Protein AF-A0A6B3IB93-F1 (afdb_monomer)

Radius of gyration: 15.42 Å; Cα contacts (8 Å, |Δi|>4): 67; chains: 1; bounding box: 41×25×35 Å

pLDDT: mean 91.13, std 7.16, range [58.69, 98.19]

Sequence (84 aa):
TLDAAIGAGPDHVSAYALIVEEGTQLARRIRRGEIPMTDDDAHADRYLIADEAFAAAGFDWYEVSNWATTEAGRCLHNELYWRG

Nearest PDB structures (foldseek):
  6cca-assembly1_A  TM=3.191E-01  e=1.874E+00  Sorangium cellulosum

Foldseek 3Di:
DLCVVLVVPAQKFFADDDDDDPPDPVNVCCVVVVDPDDDPVNVVVVVVVNCVSVVVSQWDDPDPRMTGNDPVRDDPVVVVVVVD

Secondary structure (DSSP, 8-state):
-HHHHHHT--SEEE--PPP--TTSHHHHHHHTTSSPPPPHHHHHHHHHHHHHHHHHTT-EEEETTEEESSGGGS-HHHHHHHH-

Solvent-accessible surface area (backbone atoms only — not comparable to full-atom values): 5196 Å² total; per-residue (Å²): 106,72,69,59,55,59,72,68,65,65,47,52,50,76,60,76,82,86,79,80,53,83,90,37,73,63,41,53,37,33,76,70,66,78,38,82,80,82,52,71,67,63,47,52,54,49,49,53,54,48,50,56,54,38,44,77,72,54,27,45,81,79,50,94,50,33,33,18,58,43,83,87,38,51,58,63,78,65,54,50,78,76,68,117

Structure (mmCIF, N/CA/C/O backbone):
data_AF-A0A6B3IB93-F1
#
_entry.id   AF-A0A6B3IB93-F1
#
loop_
_atom_site.group_PDB
_atom_site.id
_atom_site.type_symbol
_atom_site.label_atom_id
_atom_site.label_alt_id
_atom_site.label_comp_id
_atom_site.label_asym_id
_atom_site.label_entity_id
_atom_site.label_seq_id
_atom_site.pdbx_PDB_ins_code
_atom_site.Cartn_x
_atom_site.Cartn_y
_atom_site.Cartn_z
_atom_site.occupancy
_atom_site.B_iso_or_equiv
_atom_site.auth_seq_id
_atom_site.auth_comp_id
_atom_site.auth_asym_id
_atom_site.auth_atom_id
_atom_site.pdbx_PDB_model_num
ATOM 1 N N . THR A 1 1 ? -10.800 -1.018 -5.151 1.00 90.50 1 THR A N 1
ATOM 2 C CA . THR A 1 1 ? -10.427 -2.402 -4.782 1.00 90.50 1 THR A CA 1
ATOM 3 C C . THR A 1 1 ? -9.077 -2.708 -5.401 1.00 90.50 1 THR A C 1
ATOM 5 O O . THR A 1 1 ? -8.644 -1.913 -6.231 1.00 90.50 1 THR A O 1
ATOM 8 N N . LEU A 1 2 ? -8.414 -3.801 -5.012 1.00 94.69 2 LEU A N 1
ATOM 9 C CA . LEU A 1 2 ? -7.103 -4.169 -5.568 1.00 94.69 2 LEU A CA 1
ATOM 10 C C . LEU A 1 2 ? -7.180 -4.375 -7.089 1.00 94.69 2 LEU A C 1
ATOM 12 O O . LEU A 1 2 ? -6.448 -3.717 -7.817 1.00 94.69 2 LEU A O 1
ATOM 16 N N . ASP A 1 3 ? -8.171 -5.129 -7.573 1.00 95.62 3 ASP A N 1
ATOM 17 C CA . ASP A 1 3 ? -8.382 -5.352 -9.015 1.00 95.62 3 ASP A CA 1
ATOM 18 C C . ASP A 1 3 ? -8.553 -4.057 -9.813 1.00 95.62 3 ASP A C 1
ATOM 20 O O . ASP A 1 3 ? -8.027 -3.920 -10.912 1.00 95.62 3 ASP A O 1
ATOM 24 N N . ALA A 1 4 ? -9.281 -3.081 -9.261 1.00 96.38 4 ALA A N 1
ATOM 25 C CA . ALA A 1 4 ? -9.479 -1.796 -9.923 1.00 96.38 4 ALA A CA 1
ATOM 26 C C . ALA A 1 4 ? -8.190 -0.960 -9.950 1.00 96.38 4 ALA A C 1
ATOM 28 O O . ALA A 1 4 ? -7.945 -0.261 -10.928 1.00 96.38 4 ALA A O 1
ATOM 29 N N . ALA A 1 5 ? -7.378 -1.027 -8.888 1.00 95.88 5 ALA A N 1
ATOM 30 C CA . ALA A 1 5 ? -6.084 -0.352 -8.841 1.00 95.88 5 ALA A CA 1
ATOM 31 C C . ALA A 1 5 ? -5.107 -0.975 -9.848 1.00 95.88 5 ALA A C 1
ATOM 33 O O . ALA A 1 5 ? -4.509 -0.250 -10.634 1.00 95.88 5 ALA A O 1
ATOM 34 N N . ILE A 1 6 ? -5.021 -2.307 -9.891 1.00 96.50 6 ILE A N 1
ATOM 35 C CA . ILE A 1 6 ? -4.206 -3.053 -10.861 1.00 96.50 6 ILE A CA 1
ATOM 36 C C . ILE A 1 6 ? -4.681 -2.766 -12.292 1.00 96.50 6 ILE A C 1
ATOM 38 O O . ILE A 1 6 ? -3.885 -2.428 -13.164 1.00 96.50 6 ILE A O 1
ATOM 42 N N . GLY A 1 7 ? -5.993 -2.833 -12.535 1.00 97.00 7 GLY A N 1
ATOM 43 C CA . GLY A 1 7 ? -6.595 -2.611 -13.851 1.00 97.00 7 GLY A CA 1
ATOM 44 C C . GLY A 1 7 ? -6.437 -1.187 -14.394 1.00 97.00 7 GLY A C 1
ATOM 45 O O . GLY A 1 7 ? -6.601 -0.983 -15.595 1.00 97.00 7 GLY A O 1
ATOM 46 N N . ALA A 1 8 ? -6.092 -0.210 -13.549 1.00 97.06 8 ALA A N 1
ATOM 47 C CA . ALA A 1 8 ? -5.753 1.143 -13.987 1.00 97.06 8 ALA A CA 1
ATOM 48 C C . ALA A 1 8 ? -4.359 1.235 -14.646 1.00 97.06 8 ALA A C 1
ATOM 50 O O . ALA A 1 8 ? -4.037 2.268 -15.230 1.00 97.06 8 ALA A O 1
ATOM 51 N N . GLY A 1 9 ? -3.555 0.169 -14.574 1.00 95.06 9 GLY A N 1
ATOM 52 C CA . GLY A 1 9 ? -2.226 0.075 -15.177 1.00 95.06 9 GLY A CA 1
ATOM 53 C C . GLY A 1 9 ? -1.138 0.972 -14.570 1.00 95.06 9 GLY A C 1
ATOM 54 O O . GLY A 1 9 ? -0.326 1.479 -15.346 1.00 95.06 9 GLY A O 1
ATOM 55 N N . PRO A 1 10 ? -1.093 1.218 -13.243 1.00 96.94 10 PRO A N 1
ATOM 56 C CA . PRO A 1 10 ? 0.020 1.949 -12.654 1.00 96.94 10 PRO A CA 1
ATOM 57 C C . PRO A 1 10 ? 1.303 1.105 -12.667 1.00 96.94 10 PRO A C 1
ATOM 59 O O . PRO A 1 10 ? 1.261 -0.124 -12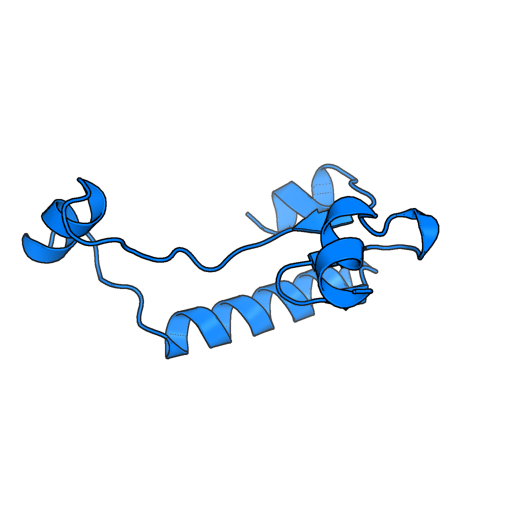.638 1.00 96.94 10 PRO A O 1
ATOM 62 N N . ASP A 1 11 ? 2.450 1.773 -12.646 1.00 96.44 11 ASP A N 1
ATOM 63 C CA . ASP A 1 11 ? 3.763 1.167 -12.399 1.00 96.44 11 ASP A CA 1
ATOM 64 C C . ASP A 1 11 ? 4.127 1.118 -10.902 1.00 96.44 11 ASP A C 1
ATOM 66 O O . ASP A 1 11 ? 5.024 0.365 -10.515 1.00 96.44 11 ASP A O 1
ATOM 70 N N . HIS A 1 12 ? 3.391 1.863 -10.068 1.00 97.56 12 HIS A N 1
ATOM 71 C CA . HIS A 1 12 ? 3.549 1.967 -8.616 1.00 97.56 12 HIS A CA 1
ATOM 72 C C . HIS A 1 12 ? 2.205 2.048 -7.885 1.00 97.56 12 HIS A C 1
ATOM 74 O O . HIS A 1 12 ? 1.301 2.779 -8.296 1.00 97.56 12 HIS A O 1
ATOM 80 N N . VAL A 1 13 ? 2.087 1.354 -6.752 1.00 97.50 13 VAL A N 1
ATOM 81 C CA . VAL A 1 13 ? 0.922 1.421 -5.862 1.00 97.50 13 VAL A CA 1
ATOM 82 C C . VAL A 1 13 ? 1.369 1.575 -4.411 1.00 97.50 13 VAL A C 1
ATOM 84 O O . VAL A 1 13 ? 2.200 0.818 -3.916 1.00 97.50 13 VAL A O 1
ATOM 87 N N . SER A 1 14 ? 0.747 2.523 -3.704 1.00 95.75 14 SER A N 1
ATOM 88 C CA . SER A 1 14 ? 0.835 2.637 -2.246 1.00 95.75 14 SER A CA 1
ATOM 89 C C . SER A 1 14 ? -0.495 2.241 -1.599 1.00 95.75 14 SER A C 1
ATOM 91 O O . SER A 1 14 ? -1.546 2.757 -1.989 1.00 95.75 14 SER A O 1
ATOM 93 N N . ALA A 1 15 ? -0.470 1.366 -0.594 1.00 94.50 15 ALA A N 1
ATOM 94 C CA . ALA A 1 15 ? -1.656 0.949 0.157 1.00 94.50 15 ALA A CA 1
ATOM 95 C C . ALA A 1 15 ? -1.383 0.967 1.664 1.00 94.50 15 ALA A C 1
ATOM 97 O O . ALA A 1 15 ? -0.527 0.240 2.155 1.00 94.50 15 ALA A O 1
ATOM 98 N N . TYR A 1 16 ? -2.140 1.790 2.394 1.00 91.19 16 TYR A N 1
ATOM 99 C CA . TYR A 1 16 ? -1.916 2.058 3.814 1.00 91.19 16 TYR A CA 1
ATOM 100 C C . TYR A 1 16 ? -3.004 1.441 4.689 1.00 91.19 16 TYR A C 1
ATOM 102 O O . TYR A 1 16 ? -4.199 1.526 4.384 1.00 91.19 16 TYR A O 1
ATOM 110 N N . ALA A 1 17 ? -2.593 0.895 5.833 1.00 88.38 17 ALA A N 1
ATOM 111 C CA . ALA A 1 17 ? -3.518 0.606 6.917 1.00 88.38 17 ALA A CA 1
ATOM 112 C C . ALA A 1 17 ? -4.132 1.912 7.437 1.00 88.38 17 ALA A C 1
ATOM 114 O O . ALA A 1 17 ? -3.438 2.893 7.703 1.00 88.38 17 ALA A O 1
ATOM 115 N N . LEU A 1 18 ? -5.457 1.917 7.576 1.00 87.69 18 LEU A N 1
ATOM 116 C CA . LEU A 1 18 ? -6.174 3.039 8.159 1.00 87.69 18 LEU A CA 1
ATOM 117 C C . LEU A 1 18 ? -5.946 3.071 9.670 1.00 87.69 18 LEU A C 1
ATOM 119 O O . LEU A 1 18 ? -6.395 2.171 10.372 1.00 87.69 18 LEU A O 1
ATOM 123 N N . ILE A 1 19 ? -5.338 4.145 10.159 1.00 85.88 19 ILE A N 1
ATOM 124 C CA . ILE A 1 19 ? -5.224 4.429 11.590 1.00 85.88 19 ILE A CA 1
ATOM 125 C C . ILE A 1 19 ? -6.405 5.314 12.000 1.00 85.88 19 ILE A C 1
ATOM 127 O O . ILE A 1 19 ? -6.688 6.335 11.366 1.00 85.88 19 ILE A O 1
ATOM 131 N N . VAL A 1 20 ? -7.128 4.912 13.046 1.00 86.69 20 VAL A N 1
ATOM 132 C CA . VAL A 1 20 ? -8.259 5.681 13.579 1.00 86.69 20 VAL A CA 1
ATOM 133 C C . VAL A 1 20 ? -7.769 6.590 14.698 1.00 86.69 20 VAL A C 1
ATOM 135 O O . VAL A 1 20 ? -7.564 6.152 15.824 1.00 86.69 20 VAL A O 1
ATOM 138 N N . GLU A 1 21 ? -7.644 7.876 14.392 1.00 89.56 21 GLU A N 1
ATOM 139 C CA . GLU A 1 21 ? -7.266 8.886 15.380 1.00 89.56 21 GLU A CA 1
ATOM 140 C C . GLU A 1 21 ? -8.439 9.269 16.291 1.00 89.56 21 GLU A C 1
ATOM 142 O O . GLU A 1 21 ? -9.581 9.469 15.842 1.00 89.56 21 GLU A O 1
ATOM 147 N N . GLU A 1 22 ? -8.146 9.431 17.580 1.00 89.62 22 GLU A N 1
ATOM 148 C CA . GLU A 1 22 ? -9.113 9.889 18.574 1.00 89.62 22 GLU A CA 1
ATOM 149 C C . GLU A 1 22 ? -9.659 11.286 18.234 1.00 89.62 22 GLU A C 1
ATOM 151 O O . GLU A 1 22 ? -8.988 12.152 17.675 1.00 89.62 22 GLU A O 1
ATOM 156 N N . GLY A 1 23 ? -10.936 11.512 18.544 1.00 90.12 23 GLY A N 1
ATOM 157 C CA . GLY A 1 23 ? -11.621 12.775 18.244 1.00 90.12 23 GLY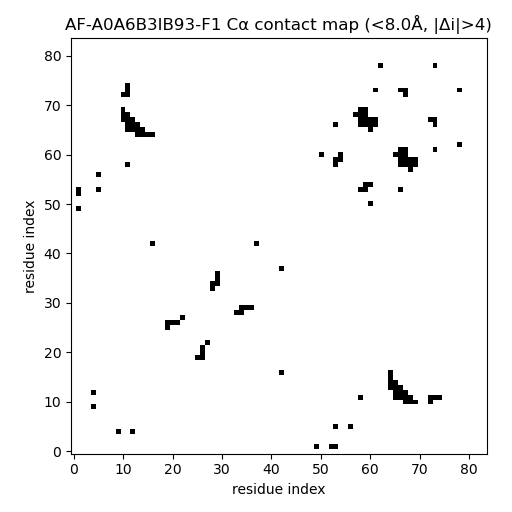 A CA 1
ATOM 158 C C . GLY A 1 23 ? -12.108 12.943 16.796 1.00 90.12 23 GLY A C 1
ATOM 159 O O . GLY A 1 23 ? -12.914 13.846 16.543 1.00 90.12 23 GLY A O 1
ATOM 160 N N . THR A 1 24 ? -11.726 12.061 15.865 1.00 93.38 24 THR A N 1
ATOM 161 C CA . THR A 1 24 ? -12.243 12.073 14.486 1.00 93.38 24 THR A CA 1
ATOM 162 C C . THR A 1 24 ? -13.716 11.656 14.408 1.00 93.38 24 THR A C 1
ATOM 164 O O . THR A 1 24 ? -14.261 10.978 15.285 1.00 93.38 24 THR A O 1
ATOM 167 N N . GLN A 1 25 ? -14.397 12.030 13.318 1.00 94.25 25 GLN A N 1
ATOM 168 C CA . GLN A 1 25 ? -15.766 11.558 13.072 1.00 94.25 25 GLN A CA 1
ATOM 169 C C . GLN A 1 25 ? -15.830 10.032 12.937 1.00 94.25 25 GLN A C 1
ATOM 171 O O . GLN A 1 25 ? -16.803 9.429 13.383 1.00 94.25 25 GLN A O 1
ATOM 176 N N . LEU A 1 26 ? -14.795 9.406 12.371 1.00 91.25 26 LEU A N 1
ATOM 177 C CA . LEU A 1 26 ? -14.705 7.954 12.268 1.00 91.25 26 LEU A CA 1
ATOM 178 C C . LEU A 1 26 ? -14.630 7.301 13.654 1.00 91.25 26 LEU A C 1
ATOM 180 O O . LEU A 1 26 ? -15.449 6.430 13.943 1.00 91.25 26 LEU A O 1
ATOM 184 N N . ALA A 1 27 ? -13.757 7.793 14.541 1.00 92.00 27 ALA A N 1
ATOM 185 C CA . ALA A 1 27 ? -13.670 7.315 15.923 1.00 92.00 27 ALA A CA 1
ATOM 186 C C . ALA A 1 27 ? -15.016 7.424 16.658 1.00 92.00 27 ALA A C 1
ATOM 188 O O . ALA A 1 27 ? -15.437 6.502 17.356 1.00 92.00 27 ALA A O 1
ATOM 189 N N . ARG A 1 28 ? -15.756 8.523 16.450 1.00 94.75 28 ARG A N 1
ATOM 190 C CA . ARG A 1 28 ? -17.099 8.701 17.031 1.00 94.75 28 ARG A CA 1
ATOM 191 C C . ARG A 1 28 ? -18.109 7.684 16.501 1.00 94.75 28 ARG A C 1
ATOM 193 O O . ARG A 1 28 ? -18.918 7.192 17.280 1.00 94.75 28 ARG A O 1
ATOM 200 N N . ARG A 1 29 ? -18.089 7.380 15.201 1.00 94.00 29 ARG A N 1
ATOM 201 C CA . ARG A 1 29 ? -18.987 6.386 14.582 1.00 94.00 29 ARG A CA 1
ATOM 202 C C . ARG A 1 29 ? -18.680 4.971 15.063 1.00 94.00 29 ARG A C 1
ATOM 204 O O . ARG A 1 29 ? -19.610 4.234 15.378 1.00 94.00 29 ARG A O 1
ATOM 211 N N . ILE A 1 30 ? -17.398 4.632 15.198 1.00 92.69 30 ILE A N 1
ATOM 212 C CA . ILE A 1 30 ? -16.957 3.352 15.766 1.00 92.69 30 ILE A CA 1
ATOM 213 C C . ILE A 1 30 ? -17.404 3.231 17.225 1.00 92.69 30 ILE A C 1
ATOM 215 O O . ILE A 1 30 ? -18.018 2.237 17.598 1.00 92.69 30 ILE A O 1
ATOM 219 N N . ARG A 1 31 ? -17.213 4.279 18.038 1.00 90.50 31 ARG A N 1
ATOM 220 C CA . ARG A 1 31 ? -17.663 4.305 19.443 1.00 90.50 31 ARG A CA 1
ATOM 221 C C . ARG A 1 31 ? -19.176 4.128 19.599 1.00 90.50 31 ARG A C 1
ATOM 223 O O . ARG A 1 31 ? -19.624 3.591 20.605 1.00 90.50 31 ARG A O 1
ATOM 230 N N . ARG A 1 32 ? -19.964 4.581 18.618 1.00 95.06 32 ARG A N 1
ATOM 231 C CA . ARG A 1 32 ? -21.422 4.378 18.570 1.00 95.06 32 ARG A CA 1
ATOM 232 C C . ARG A 1 32 ? -21.836 3.018 17.989 1.00 95.06 32 ARG A C 1
ATOM 234 O O . ARG A 1 32 ? -23.029 2.744 17.933 1.00 95.06 32 ARG A O 1
ATOM 241 N N . GLY A 1 33 ? -20.888 2.184 17.556 1.00 91.62 33 GLY A N 1
ATOM 242 C CA . GLY A 1 33 ? -21.154 0.871 16.962 1.00 91.62 33 GLY A CA 1
ATOM 243 C C . GLY A 1 33 ? -21.695 0.919 15.530 1.00 91.62 33 GLY A C 1
ATOM 244 O O . GLY A 1 33 ? -22.163 -0.092 15.021 1.00 91.62 33 GLY A O 1
ATOM 245 N N . GLU A 1 34 ? -21.644 2.074 14.864 1.00 94.56 34 GLU A N 1
ATOM 246 C CA . GLU A 1 34 ? -22.117 2.220 13.478 1.00 94.56 34 GLU A CA 1
ATOM 247 C C . GLU A 1 34 ? -21.132 1.635 12.461 1.00 94.56 34 GLU A C 1
ATOM 249 O O . GLU A 1 34 ? -21.509 1.314 11.335 1.00 94.56 34 GLU A O 1
ATOM 254 N N . ILE A 1 35 ? -19.855 1.568 12.839 1.00 90.44 35 ILE A N 1
ATOM 255 C CA . ILE A 1 35 ? -18.767 1.011 12.039 1.00 90.44 35 ILE A CA 1
ATOM 256 C C . ILE A 1 35 ? -17.971 0.072 12.952 1.00 90.44 35 ILE A C 1
ATOM 258 O O . ILE A 1 35 ? -17.632 0.477 14.066 1.00 90.44 35 ILE A O 1
ATOM 262 N N . PRO A 1 36 ? -17.652 -1.155 12.514 1.00 84.88 36 PRO A N 1
ATOM 263 C CA . PRO A 1 36 ? -16.772 -2.034 13.270 1.00 84.88 36 PRO A CA 1
ATOM 264 C C . PRO A 1 36 ? -15.346 -1.469 13.312 1.00 84.88 36 PRO A C 1
ATOM 266 O O . PRO A 1 36 ? -14.833 -0.969 12.309 1.00 84.88 36 PRO A O 1
ATOM 269 N N . MET A 1 37 ? -14.694 -1.573 14.469 1.00 80.00 37 MET A N 1
ATOM 270 C CA . MET A 1 37 ? -13.257 -1.321 14.571 1.00 80.00 37 MET A CA 1
ATOM 271 C C . MET A 1 37 ? -12.517 -2.359 13.717 1.00 80.00 37 MET A C 1
ATOM 273 O O . MET A 1 37 ? -12.897 -3.530 13.705 1.00 80.00 37 MET A O 1
ATOM 277 N N . THR A 1 38 ? -11.481 -1.935 12.997 1.00 74.94 38 THR A N 1
ATOM 278 C CA . THR A 1 38 ? -10.505 -2.888 12.460 1.00 74.94 38 THR A CA 1
ATOM 279 C C . THR A 1 38 ? -9.435 -3.092 13.527 1.00 74.94 38 THR A C 1
ATOM 281 O O . THR A 1 38 ? -8.926 -2.114 14.064 1.00 74.94 38 THR A O 1
ATOM 284 N N . ASP A 1 39 ? -9.163 -4.349 13.853 1.00 77.69 39 ASP A N 1
ATOM 285 C CA . ASP A 1 39 ? -8.077 -4.775 14.738 1.00 77.69 39 ASP A CA 1
ATOM 286 C C . ASP A 1 39 ? 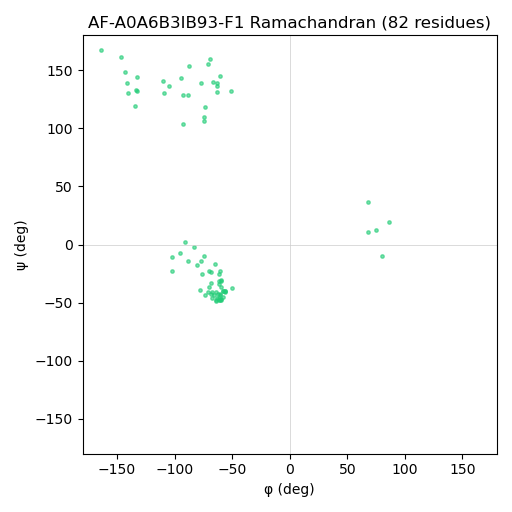-6.783 -4.975 13.917 1.00 77.69 39 ASP A C 1
ATOM 288 O O . ASP A 1 39 ? -6.839 -5.202 12.705 1.00 77.69 39 ASP A O 1
ATOM 292 N N . ASP A 1 40 ? -5.630 -4.825 14.564 1.00 73.56 40 ASP A N 1
ATOM 293 C CA . ASP A 1 40 ? -4.289 -4.997 14.001 1.00 73.56 40 ASP A CA 1
ATOM 294 C C . ASP A 1 40 ? -4.119 -6.326 13.237 1.00 73.56 40 ASP A C 1
ATOM 296 O O . ASP A 1 40 ? -3.521 -6.326 12.158 1.00 73.56 40 ASP A O 1
ATOM 300 N N . ASP A 1 41 ? -4.718 -7.427 13.702 1.00 79.56 41 ASP A N 1
ATOM 301 C CA . ASP A 1 41 ? -4.693 -8.722 13.005 1.00 79.56 41 ASP A CA 1
ATOM 302 C C . ASP A 1 41 ? -5.384 -8.623 11.634 1.00 79.56 41 ASP A C 1
ATOM 304 O O . ASP A 1 41 ? -4.860 -9.058 10.608 1.00 79.56 41 ASP A O 1
ATOM 308 N N . ALA A 1 42 ? -6.525 -7.931 11.572 1.00 81.00 42 ALA A N 1
ATOM 309 C CA . ALA A 1 42 ? -7.236 -7.699 10.318 1.00 81.00 42 ALA A CA 1
ATOM 310 C C . ALA A 1 42 ? -6.488 -6.728 9.386 1.00 81.00 42 ALA A C 1
ATOM 312 O O . ALA A 1 42 ? -6.720 -6.729 8.173 1.00 81.00 42 ALA A O 1
ATOM 313 N N . HIS A 1 43 ? -5.608 -5.875 9.917 1.00 83.50 43 HIS A N 1
ATOM 314 C CA . HIS A 1 43 ? -4.693 -5.082 9.098 1.00 83.50 43 HIS A CA 1
ATOM 315 C C . HIS A 1 43 ? -3.569 -5.942 8.517 1.00 83.50 43 HIS A C 1
ATOM 317 O O . HIS A 1 43 ? -3.281 -5.807 7.326 1.00 83.50 43 HIS A O 1
ATOM 323 N N . ALA A 1 44 ? -2.979 -6.835 9.315 1.00 84.56 44 ALA A N 1
ATOM 324 C CA . ALA A 1 44 ? -1.946 -7.763 8.862 1.00 84.56 44 ALA A CA 1
ATOM 325 C C . ALA A 1 44 ? -2.466 -8.681 7.745 1.00 84.56 44 ALA A C 1
ATOM 327 O O . ALA A 1 44 ? -1.853 -8.757 6.680 1.00 84.56 44 ALA A O 1
ATOM 328 N N . ASP A 1 45 ? -3.653 -9.265 7.925 1.00 88.44 45 ASP A N 1
ATOM 329 C CA . ASP A 1 45 ? -4.303 -10.092 6.902 1.00 88.44 45 ASP A CA 1
ATOM 330 C C . ASP A 1 45 ? -4.515 -9.322 5.592 1.00 88.44 45 ASP A C 1
ATOM 332 O O . ASP A 1 45 ? -4.300 -9.843 4.498 1.00 88.44 45 ASP A O 1
ATOM 336 N N . ARG A 1 46 ? -4.899 -8.042 5.676 1.00 89.31 46 ARG A N 1
ATOM 337 C CA . ARG A 1 46 ? -5.078 -7.197 4.485 1.00 89.31 46 ARG A CA 1
ATOM 338 C C . ARG A 1 46 ? -3.770 -6.889 3.774 1.00 89.31 46 ARG A C 1
ATOM 340 O O . ARG A 1 46 ? -3.795 -6.766 2.553 1.00 89.31 46 ARG A O 1
ATOM 347 N N . TYR A 1 47 ? -2.662 -6.763 4.500 1.00 90.38 47 TYR A N 1
ATOM 348 C CA . TYR A 1 47 ? -1.347 -6.627 3.879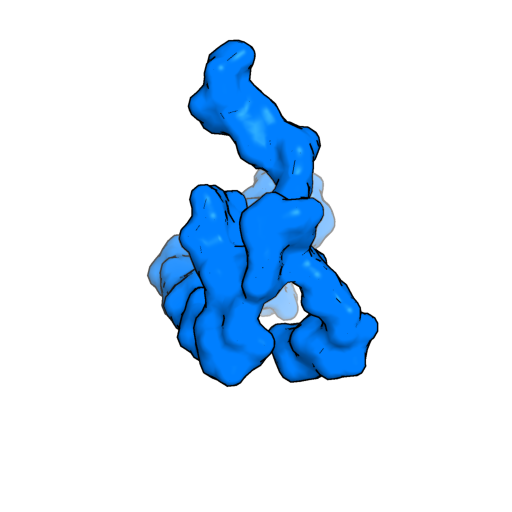 1.00 90.38 47 TYR A CA 1
ATOM 349 C C . TYR A 1 47 ? -0.952 -7.888 3.126 1.00 90.38 47 TYR A C 1
ATOM 351 O O . TYR A 1 47 ? -0.493 -7.771 1.998 1.00 90.38 47 TYR A O 1
ATOM 359 N N . LEU A 1 48 ? -1.185 -9.069 3.704 1.00 92.31 48 LEU A N 1
ATOM 360 C CA . LEU A 1 48 ? -0.920 -10.339 3.024 1.00 92.31 48 LEU A CA 1
ATOM 361 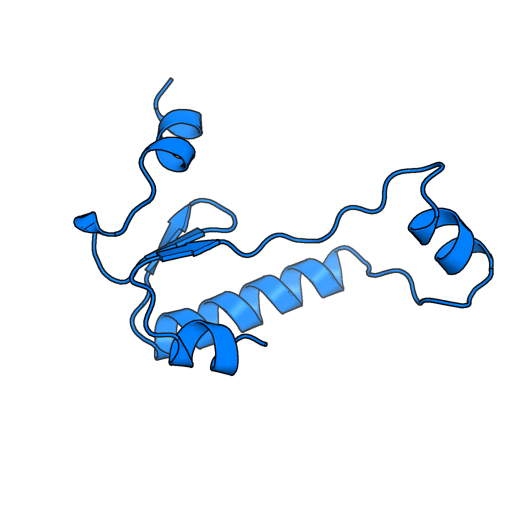C C . LEU A 1 48 ? -1.765 -10.471 1.753 1.00 92.31 48 LEU A C 1
ATOM 363 O O . LEU A 1 48 ? -1.232 -10.763 0.690 1.00 92.31 48 LEU A O 1
ATOM 367 N N . ILE A 1 49 ? -3.060 -10.151 1.831 1.00 94.69 49 ILE A N 1
ATOM 368 C CA . ILE A 1 49 ? -3.952 -10.155 0.661 1.00 94.69 49 ILE A CA 1
ATOM 369 C C . ILE A 1 49 ? -3.480 -9.157 -0.406 1.00 94.69 49 ILE A C 1
ATOM 371 O O . ILE A 1 49 ? -3.530 -9.457 -1.599 1.00 94.69 49 ILE A O 1
ATOM 375 N N . ALA A 1 50 ? -3.061 -7.955 0.001 1.00 95.25 50 ALA A N 1
ATOM 376 C CA . ALA A 1 50 ? -2.553 -6.948 -0.922 1.00 95.25 50 ALA A CA 1
ATOM 377 C C . ALA A 1 50 ? -1.266 -7.420 -1.603 1.00 95.25 50 ALA A C 1
ATOM 379 O O . ALA A 1 50 ? -1.175 -7.349 -2.826 1.00 95.25 50 ALA A O 1
ATOM 380 N N . ASP A 1 51 ? -0.317 -7.938 -0.827 1.00 95.75 51 ASP A N 1
ATOM 381 C CA . ASP A 1 51 ? 0.956 -8.441 -1.326 1.00 95.75 51 ASP A CA 1
ATOM 382 C C . ASP A 1 51 ? 0.762 -9.602 -2.306 1.00 95.75 51 ASP A C 1
ATOM 384 O O . ASP A 1 51 ? 1.262 -9.545 -3.425 1.00 95.75 51 ASP A O 1
ATOM 388 N N . GLU A 1 52 ? -0.063 -10.595 -1.959 1.00 97.12 52 GLU A N 1
ATOM 389 C CA . GLU A 1 52 ? -0.393 -11.712 -2.850 1.00 97.12 52 GLU A CA 1
ATOM 390 C C . GLU A 1 52 ? -1.016 -11.234 -4.172 1.00 97.12 52 GLU A C 1
ATOM 392 O O . GLU A 1 52 ? -0.632 -11.697 -5.251 1.00 97.12 52 GLU A O 1
ATOM 397 N N . ALA A 1 53 ? -1.962 -10.290 -4.114 1.00 97.50 53 ALA A N 1
ATOM 398 C CA . ALA A 1 53 ? -2.634 -9.773 -5.304 1.00 97.50 53 ALA A CA 1
ATOM 399 C C . ALA A 1 53 ? -1.692 -8.948 -6.196 1.00 97.50 53 ALA A C 1
ATOM 401 O O . ALA A 1 53 ? -1.717 -9.080 -7.422 1.00 97.50 53 ALA A O 1
ATOM 402 N N . PHE A 1 54 ? -0.861 -8.099 -5.594 1.00 97.75 54 PHE A N 1
ATOM 403 C CA . PHE A 1 54 ? 0.099 -7.268 -6.313 1.00 97.75 54 PHE A CA 1
ATOM 404 C C . PHE A 1 54 ? 1.246 -8.102 -6.892 1.00 97.75 54 PHE A C 1
ATOM 406 O O . PHE A 1 54 ? 1.586 -7.917 -8.061 1.00 97.75 54 PHE A O 1
ATOM 413 N N . ALA A 1 55 ? 1.755 -9.090 -6.154 1.00 96.94 55 ALA A N 1
ATOM 414 C CA . ALA A 1 55 ? 2.748 -10.039 -6.649 1.00 96.94 55 ALA A CA 1
ATOM 415 C C . ALA A 1 55 ? 2.214 -10.843 -7.844 1.00 96.94 55 ALA A C 1
ATOM 417 O O . ALA A 1 55 ? 2.890 -10.967 -8.866 1.00 96.94 55 ALA A O 1
ATOM 418 N N . ALA A 1 56 ? 0.965 -11.321 -7.779 1.00 97.50 56 ALA A N 1
ATOM 419 C CA . ALA A 1 56 ? 0.317 -11.998 -8.905 1.00 97.50 56 ALA A CA 1
ATOM 420 C C . ALA A 1 56 ? 0.161 -11.094 -10.146 1.00 97.50 56 ALA A C 1
ATOM 422 O O . ALA A 1 56 ? 0.111 -11.593 -11.272 1.00 97.50 56 ALA A O 1
ATOM 423 N N . ALA A 1 57 ? 0.111 -9.774 -9.952 1.00 96.88 57 ALA A N 1
ATOM 424 C CA . ALA A 1 57 ? 0.071 -8.770 -11.012 1.00 96.88 57 ALA A CA 1
ATOM 425 C C . ALA A 1 57 ? 1.462 -8.260 -11.448 1.00 96.88 57 ALA A C 1
ATOM 427 O O . ALA A 1 57 ? 1.539 -7.401 -12.326 1.00 96.88 57 ALA A O 1
ATOM 428 N N . GLY A 1 58 ? 2.550 -8.794 -10.882 1.00 97.50 58 GLY A N 1
ATOM 429 C CA . GLY A 1 58 ? 3.927 -8.463 -11.258 1.00 97.50 58 GLY A CA 1
ATOM 430 C C . GLY A 1 58 ? 4.520 -7.246 -10.546 1.00 97.50 58 GLY A C 1
ATOM 431 O O . GLY A 1 58 ? 5.474 -6.663 -11.054 1.00 97.50 58 GLY A O 1
ATOM 432 N N . PHE A 1 59 ? 3.959 -6.838 -9.409 1.00 98.19 59 PHE A N 1
ATOM 433 C CA . PHE A 1 59 ? 4.548 -5.813 -8.553 1.00 98.19 59 PHE A CA 1
ATOM 434 C C . PHE A 1 59 ? 5.397 -6.453 -7.448 1.00 98.19 59 PHE A C 1
ATOM 436 O O . PHE A 1 59 ? 4.994 -7.450 -6.856 1.00 98.19 59 PHE A O 1
ATOM 443 N N . ASP A 1 60 ? 6.511 -5.815 -7.104 1.00 97.12 60 ASP A N 1
ATOM 444 C CA . ASP A 1 60 ? 7.381 -6.203 -5.998 1.00 97.12 60 ASP A CA 1
ATOM 445 C C . ASP A 1 60 ? 7.210 -5.256 -4.804 1.00 97.12 60 ASP A C 1
ATOM 447 O O . ASP A 1 60 ? 7.203 -4.029 -4.964 1.00 97.12 60 ASP A O 1
ATOM 451 N N . TRP A 1 61 ? 7.135 -5.819 -3.595 1.00 95.88 61 TRP A N 1
ATOM 452 C CA . TRP A 1 61 ? 7.116 -5.057 -2.345 1.00 95.88 61 TRP A CA 1
ATOM 453 C C . TRP A 1 61 ? 8.518 -4.517 -2.032 1.00 95.88 61 TRP A C 1
ATOM 455 O O . TRP A 1 61 ? 9.409 -5.270 -1.638 1.00 95.88 61 TRP A O 1
ATOM 465 N N . TYR A 1 62 ? 8.733 -3.209 -2.204 1.00 94.12 62 TYR A N 1
ATOM 466 C CA . TYR A 1 62 ? 10.062 -2.606 -2.023 1.00 94.12 62 TYR A CA 1
ATOM 467 C C . TYR 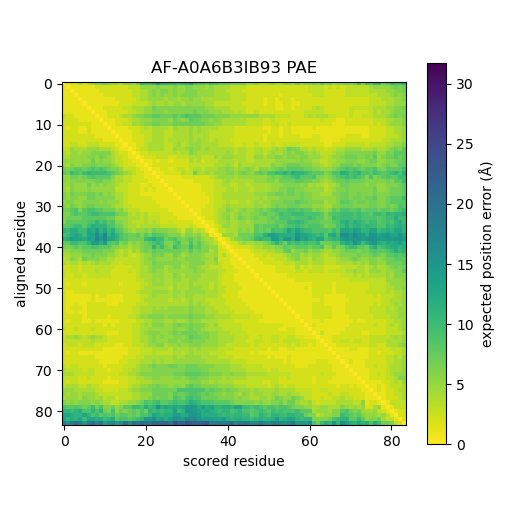A 1 62 ? 10.241 -1.855 -0.691 1.00 94.12 62 TYR A C 1
ATOM 469 O O . TYR A 1 62 ? 11.373 -1.707 -0.233 1.00 94.12 62 TYR A O 1
ATOM 477 N N . GLU A 1 63 ? 9.156 -1.411 -0.049 1.00 92.56 63 GLU A N 1
ATOM 478 C CA . GLU A 1 63 ? 9.132 -0.868 1.323 1.00 92.56 63 GLU A CA 1
ATOM 479 C C . GLU A 1 63 ? 7.709 -0.822 1.886 1.00 92.56 63 GLU A C 1
ATOM 481 O O . GLU A 1 63 ? 6.736 -1.013 1.160 1.00 92.56 63 GLU A O 1
ATOM 486 N N . VAL A 1 64 ? 7.558 -0.601 3.197 1.00 91.00 64 VAL A N 1
ATOM 487 C CA . VAL A 1 64 ? 6.259 -0.705 3.880 1.00 91.00 64 VAL A CA 1
ATOM 488 C C . VAL A 1 64 ? 5.179 0.113 3.1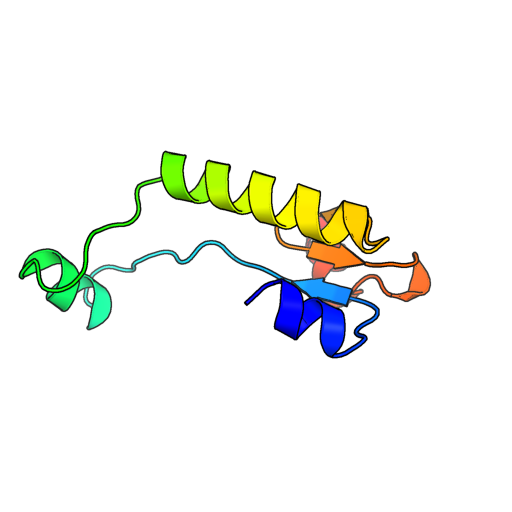61 1.00 91.00 64 VAL A C 1
ATOM 490 O O . VAL A 1 64 ? 5.377 1.283 2.847 1.00 91.00 64 VAL A O 1
ATOM 493 N N . SER A 1 65 ? 4.015 -0.496 2.925 1.00 94.06 65 SER A N 1
ATOM 494 C CA . SER A 1 65 ? 2.889 0.122 2.200 1.00 94.06 65 SER A CA 1
ATOM 495 C C . SER A 1 65 ? 3.112 0.393 0.703 1.00 94.06 65 SER A C 1
ATOM 497 O O . SER A 1 65 ? 2.289 1.104 0.129 1.00 94.06 65 SER A O 1
ATOM 499 N N . ASN A 1 66 ? 4.174 -0.113 0.059 1.00 96.31 66 ASN A N 1
ATOM 500 C CA . ASN A 1 66 ? 4.557 0.297 -1.297 1.00 96.31 66 ASN A CA 1
ATOM 501 C C . ASN A 1 66 ? 5.050 -0.844 -2.207 1.00 96.31 66 ASN A C 1
ATOM 503 O O . ASN A 1 66 ? 5.970 -1.587 -1.861 1.00 96.31 66 ASN A O 1
ATOM 507 N N . TRP A 1 67 ? 4.490 -0.905 -3.421 1.00 97.62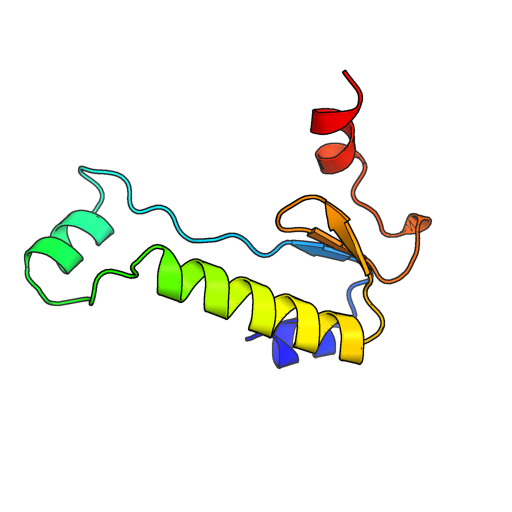 67 TRP A N 1
ATOM 508 C CA . TRP A 1 67 ? 4.791 -1.907 -4.445 1.00 97.62 67 TRP A CA 1
ATOM 509 C C . TRP A 1 67 ? 5.032 -1.263 -5.814 1.00 97.62 67 TRP A C 1
ATOM 511 O O . TRP A 1 67 ? 4.344 -0.308 -6.174 1.00 97.62 67 TRP A O 1
ATOM 521 N N . ALA A 1 68 ? 5.959 -1.805 -6.607 1.00 97.88 68 ALA A N 1
ATOM 522 C CA . ALA A 1 68 ? 6.244 -1.323 -7.963 1.00 97.88 68 ALA A CA 1
ATOM 523 C C . ALA A 1 68 ? 6.582 -2.474 -8.919 1.00 97.88 68 ALA A C 1
ATOM 525 O O . ALA A 1 68 ? 7.171 -3.466 -8.504 1.00 97.88 68 ALA A O 1
ATOM 526 N N . THR A 1 69 ? 6.247 -2.343 -10.203 1.00 97.56 69 THR A N 1
ATOM 527 C CA . THR A 1 69 ? 6.527 -3.386 -11.218 1.00 97.56 69 THR A CA 1
ATOM 528 C C . THR A 1 69 ? 7.963 -3.365 -11.738 1.00 97.56 69 THR A C 1
ATOM 530 O O . THR A 1 69 ? 8.432 -4.320 -12.353 1.00 97.56 69 THR A O 1
ATOM 533 N N . THR A 1 70 ? 8.677 -2.258 -11.525 1.00 96.75 70 THR A N 1
ATOM 534 C CA . THR A 1 70 ? 10.079 -2.086 -11.916 1.00 96.75 70 THR A CA 1
ATOM 535 C C . THR A 1 70 ? 10.805 -1.204 -10.905 1.00 96.75 70 THR A C 1
ATOM 537 O O . THR A 1 70 ? 10.180 -0.431 -10.179 1.00 96.75 70 THR A O 1
ATOM 540 N N . GLU A 1 71 ? 12.139 -1.251 -10.892 1.00 94.19 71 GLU A N 1
ATOM 541 C CA . GLU A 1 71 ? 12.950 -0.342 -10.070 1.00 94.19 71 GLU A CA 1
ATOM 542 C C . GLU A 1 71 ? 12.707 1.135 -10.428 1.00 94.19 71 GLU A C 1
ATOM 544 O O . GLU A 1 71 ? 12.628 1.978 -9.540 1.00 94.19 71 GLU A O 1
ATOM 549 N N . ALA A 1 72 ? 12.506 1.443 -11.715 1.00 95.56 72 ALA A N 1
ATOM 550 C CA . ALA A 1 72 ? 12.209 2.797 -12.184 1.00 95.56 72 ALA A CA 1
ATOM 551 C C . ALA A 1 72 ? 10.825 3.307 -11.746 1.00 95.56 72 ALA A C 1
ATOM 553 O O . ALA A 1 72 ? 10.627 4.518 -11.672 1.00 95.56 72 ALA A O 1
ATOM 554 N N . GLY A 1 73 ? 9.888 2.399 -11.452 1.00 94.94 73 GLY A N 1
ATOM 555 C CA . GLY A 1 73 ? 8.567 2.735 -10.922 1.00 94.94 73 GLY A CA 1
ATOM 556 C C . GLY A 1 73 ? 8.580 3.083 -9.432 1.00 94.94 73 GLY A C 1
ATOM 557 O O . GLY A 1 73 ? 7.617 3.654 -8.937 1.00 94.94 73 GLY A O 1
ATOM 558 N N . ARG A 1 74 ? 9.656 2.781 -8.692 1.00 95.75 74 ARG A N 1
ATOM 559 C CA . ARG A 1 74 ? 9.705 3.046 -7.247 1.00 95.75 74 ARG A CA 1
ATOM 560 C C . ARG A 1 74 ? 9.610 4.540 -6.950 1.00 95.75 74 ARG A C 1
ATOM 562 O O . ARG A 1 74 ? 10.283 5.372 -7.563 1.00 95.75 74 ARG A O 1
ATOM 569 N N . CYS A 1 75 ? 8.803 4.891 -5.953 1.00 93.88 75 CYS A N 1
ATOM 570 C CA . CYS A 1 75 ? 8.622 6.278 -5.553 1.00 93.88 75 CYS A CA 1
ATOM 571 C C . CYS A 1 75 ? 9.848 6.800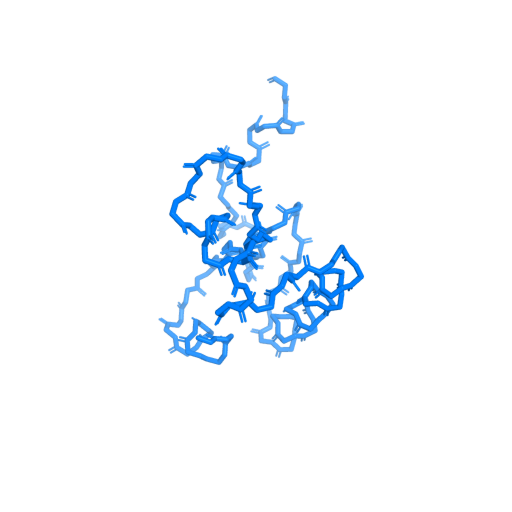 -4.785 1.00 93.88 75 CYS A C 1
ATOM 573 O O . CYS A 1 75 ? 10.053 6.463 -3.617 1.00 93.88 75 CYS A O 1
ATOM 575 N N . LEU A 1 76 ? 10.616 7.701 -5.411 1.00 90.31 76 LEU A N 1
ATOM 576 C CA . LEU A 1 76 ? 11.786 8.331 -4.785 1.00 90.31 76 LEU A CA 1
ATOM 577 C C . LEU A 1 76 ? 11.440 9.043 -3.472 1.00 90.31 76 LEU A C 1
ATOM 579 O O . LEU A 1 76 ? 12.205 8.953 -2.520 1.00 90.31 76 LEU A O 1
ATOM 583 N N . HIS A 1 77 ? 10.294 9.733 -3.398 1.00 88.94 77 HIS A N 1
ATOM 584 C CA . HIS A 1 77 ? 9.875 10.411 -2.165 1.00 88.94 77 HIS A CA 1
ATOM 585 C C . HIS A 1 77 ? 9.763 9.436 -0.990 1.00 88.94 77 HIS A C 1
ATOM 587 O O . HIS A 1 77 ? 10.194 9.764 0.112 1.00 88.94 77 HIS A O 1
ATOM 593 N N . ASN A 1 78 ? 9.241 8.234 -1.235 1.00 87.62 78 ASN A N 1
ATOM 594 C CA . ASN A 1 78 ? 9.057 7.258 -0.174 1.00 87.62 78 ASN A CA 1
ATOM 595 C C . ASN A 1 78 ? 10.378 6.564 0.191 1.00 87.62 78 ASN A C 1
ATOM 597 O O . ASN A 1 78 ? 10.687 6.409 1.368 1.00 87.62 78 ASN A O 1
ATOM 601 N N . GLU A 1 79 ? 11.227 6.248 -0.794 1.00 85.75 79 GLU A N 1
ATOM 602 C CA . GLU A 1 79 ? 12.555 5.683 -0.523 1.00 85.75 79 GLU A CA 1
ATOM 603 C C . GLU A 1 79 ? 13.457 6.627 0.290 1.00 85.75 79 GLU A C 1
ATOM 605 O O . GLU A 1 79 ? 14.289 6.161 1.070 1.00 85.75 79 GLU A O 1
ATOM 610 N N . LEU A 1 80 ? 13.305 7.949 0.133 1.00 83.00 80 LEU A N 1
ATOM 611 C CA . LEU A 1 80 ? 14.101 8.937 0.869 1.00 83.00 80 LEU A CA 1
ATOM 612 C C . LEU A 1 80 ? 13.932 8.821 2.389 1.00 83.00 80 LEU A C 1
ATOM 614 O O . LEU A 1 80 ? 14.902 9.052 3.107 1.00 83.00 80 LEU A O 1
ATOM 618 N N . TYR A 1 81 ? 12.765 8.395 2.883 1.00 78.56 81 TYR A N 1
ATOM 619 C CA . TYR A 1 81 ? 12.550 8.175 4.319 1.00 78.56 81 TYR A CA 1
ATOM 620 C C . TYR A 1 81 ? 13.484 7.112 4.914 1.00 78.56 81 TYR A C 1
ATOM 622 O O . TYR A 1 81 ? 13.752 7.138 6.113 1.00 78.56 81 TYR A O 1
ATOM 630 N N . TRP A 1 82 ? 14.014 6.214 4.081 1.00 75.25 82 TRP A N 1
ATOM 631 C CA . TRP A 1 82 ? 14.904 5.130 4.496 1.00 75.25 82 TRP A CA 1
ATOM 632 C C . TRP A 1 82 ? 16.381 5.398 4.194 1.00 75.25 82 TRP A C 1
ATOM 634 O O . TRP A 1 82 ? 17.241 4.648 4.654 1.00 75.25 82 TRP A O 1
ATOM 644 N N . ARG A 1 83 ? 16.693 6.445 3.418 1.00 75.44 83 ARG A N 1
ATOM 645 C CA . ARG A 1 83 ? 18.056 6.720 2.928 1.00 75.44 83 ARG A CA 1
ATOM 646 C C . ARG A 1 83 ? 18.861 7.708 3.786 1.00 75.44 83 ARG A C 1
ATOM 648 O O . ARG A 1 83 ? 20.071 7.786 3.578 1.00 75.44 83 ARG A O 1
ATOM 655 N N . GLY A 1 84 ? 18.241 8.337 4.791 1.00 58.69 84 GLY A N 1
ATOM 656 C CA . GLY A 1 84 ? 18.908 9.199 5.781 1.00 58.69 84 GLY A CA 1
ATOM 657 C C . GLY A 1 84 ? 19.011 10.665 5.386 1.00 58.69 84 GLY A C 1
ATOM 658 O O . GLY A 1 84 ? 19.304 10.953 4.205 1.00 58.69 84 GLY A O 1
#

Mean predicted aligned error: 4.43 Å